Protein AF-A0A918M4S3-F1 (afdb_monomer_lite)

Secondary structure (DSSP, 8-state):
----EEEEEEETTEEEEEESS--SSPPEEEEHHHHHHHHHHHHHHHS-----

Organism: NCBI:txid67314

Structure (mmCIF, N/CA/C/O backbone):
data_AF-A0A918M4S3-F1
#
_entry.id   AF-A0A918M4S3-F1
#
loop_
_atom_site.group_PDB
_atom_site.id
_atom_site.type_symbol
_atom_site.label_atom_id
_atom_site.label_alt_id
_atom_site.label_comp_id
_atom_site.label_asym_id
_atom_site.label_entity_id
_atom_site.label_seq_id
_atom_site.pdbx_PDB_ins_code
_atom_site.Cartn_x
_atom_site.Cartn_y
_atom_site.Cartn_z
_atom_site.occupancy
_atom_site.B_iso_or_equiv
_atom_site.auth_seq_id
_atom_site.auth_comp_id
_atom_site.aut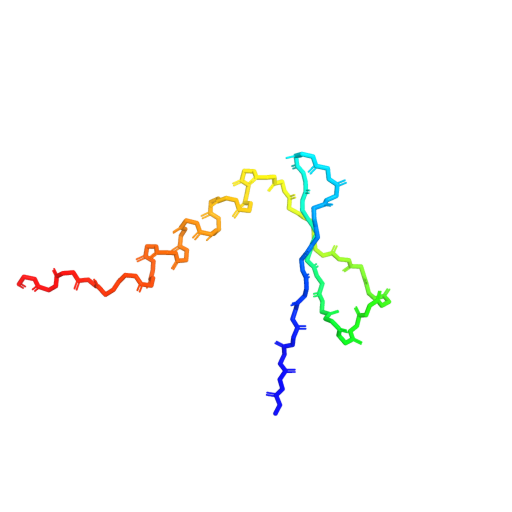h_asym_id
_atom_site.auth_atom_id
_atom_site.pdbx_PDB_model_num
ATOM 1 N N . MET A 1 1 ? 24.686 -1.295 -0.301 1.00 58.88 1 MET A N 1
ATOM 2 C CA . MET A 1 1 ? 23.551 -2.105 -0.783 1.00 58.88 1 MET A CA 1
ATOM 3 C C . MET A 1 1 ? 22.280 -1.468 -0.246 1.00 58.88 1 MET A C 1
ATOM 5 O O . MET A 1 1 ? 22.149 -1.379 0.967 1.00 58.88 1 MET A O 1
ATOM 9 N N . ASN A 1 2 ? 21.412 -0.940 -1.103 1.00 72.25 2 ASN A N 1
ATOM 10 C CA . ASN A 1 2 ? 20.163 -0.289 -0.709 1.00 72.25 2 ASN A CA 1
ATOM 11 C C . ASN A 1 2 ? 18.992 -1.012 -1.376 1.00 72.25 2 ASN A C 1
ATOM 13 O O . ASN A 1 2 ? 18.922 -1.069 -2.600 1.00 72.25 2 ASN A O 1
ATOM 17 N N . ASN A 1 3 ? 18.082 -1.545 -0.566 1.00 81.94 3 ASN A N 1
ATOM 18 C CA . ASN A 1 3 ? 16.834 -2.135 -1.039 1.00 81.94 3 ASN A CA 1
ATOM 19 C C . ASN A 1 3 ? 15.779 -1.027 -1.011 1.00 81.94 3 ASN A C 1
ATOM 21 O O . ASN A 1 3 ? 15.303 -0.648 0.059 1.00 81.94 3 ASN A O 1
ATOM 25 N N . CYS A 1 4 ? 15.506 -0.430 -2.171 1.00 91.44 4 CYS A N 1
ATOM 26 C CA . CYS 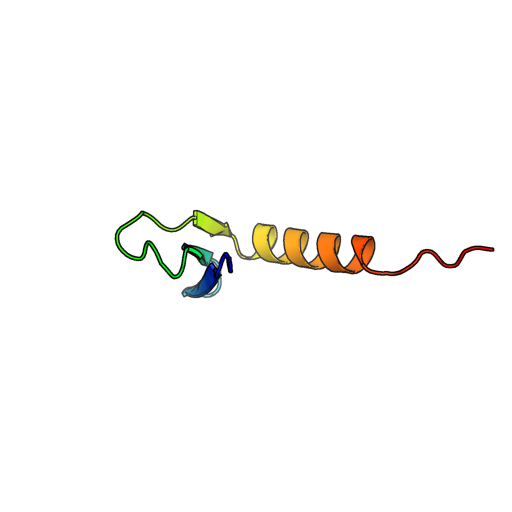A 1 4 ? 14.558 0.674 -2.295 1.00 91.44 4 CYS A CA 1
ATOM 27 C C . CYS A 1 4 ? 13.201 0.145 -2.751 1.00 91.44 4 CYS A C 1
ATOM 29 O O . CYS A 1 4 ? 13.118 -0.566 -3.748 1.00 91.44 4 CYS A O 1
ATOM 31 N N . VAL A 1 5 ? 12.148 0.545 -2.045 1.00 93.06 5 VAL A N 1
ATOM 32 C CA . VAL A 1 5 ? 10.760 0.252 -2.406 1.00 93.06 5 VAL A CA 1
ATOM 33 C C . VAL A 1 5 ? 10.011 1.552 -2.650 1.00 93.06 5 VAL A C 1
ATOM 35 O O . VAL A 1 5 ? 10.283 2.567 -2.007 1.00 93.06 5 VAL A O 1
ATOM 38 N N . GLU A 1 6 ? 9.043 1.515 -3.557 1.00 93.62 6 GLU A N 1
ATOM 39 C CA . GLU A 1 6 ? 8.124 2.623 -3.803 1.00 93.62 6 GLU A CA 1
ATOM 40 C C . GLU A 1 6 ? 6.674 2.164 -3.646 1.00 93.62 6 GLU A C 1
ATOM 42 O O . GLU A 1 6 ? 6.333 1.008 -3.914 1.00 93.62 6 GLU A O 1
ATOM 47 N N . ALA A 1 7 ? 5.819 3.081 -3.194 1.00 93.00 7 ALA A N 1
ATOM 48 C CA . ALA A 1 7 ? 4.407 2.832 -2.953 1.00 93.00 7 ALA A CA 1
ATOM 49 C C . ALA A 1 7 ? 3.544 3.864 -3.685 1.00 93.00 7 ALA A C 1
ATOM 51 O O . ALA A 1 7 ? 3.841 5.058 -3.669 1.00 93.00 7 ALA A O 1
ATOM 52 N N . ALA A 1 8 ? 2.448 3.406 -4.287 1.00 94.31 8 ALA A N 1
ATOM 53 C CA . ALA A 1 8 ? 1.502 4.248 -5.007 1.00 94.31 8 ALA A CA 1
ATOM 54 C C . ALA A 1 8 ? 0.060 3.881 -4.653 1.00 94.31 8 ALA A C 1
ATOM 56 O O . ALA A 1 8 ? -0.314 2.707 -4.584 1.00 94.31 8 ALA A O 1
ATOM 57 N N . ARG A 1 9 ? -0.781 4.899 -4.460 1.00 93.50 9 ARG A N 1
ATOM 58 C CA . ARG A 1 9 ? -2.225 4.709 -4.319 1.00 93.50 9 ARG A CA 1
ATOM 59 C C . ARG A 1 9 ? -2.813 4.429 -5.702 1.00 93.50 9 ARG A C 1
ATOM 61 O O . ARG A 1 9 ? -2.655 5.246 -6.601 1.00 93.50 9 ARG A O 1
ATOM 68 N N . LEU A 1 10 ? -3.480 3.287 -5.860 1.00 91.19 10 LEU A N 1
ATOM 69 C CA . LEU A 1 10 ? -4.157 2.935 -7.113 1.00 91.19 10 LEU A CA 1
ATOM 70 C C . LEU A 1 10 ? -5.540 3.589 -7.188 1.00 91.19 10 LEU A C 1
ATOM 72 O O . LEU A 1 10 ? -5.951 4.069 -8.237 1.00 91.19 10 LEU A O 1
ATOM 76 N N . ASP A 1 11 ? -6.240 3.609 -6.055 1.00 92.94 11 ASP A N 1
ATOM 77 C CA . ASP A 1 11 ? -7.551 4.225 -5.860 1.00 92.94 11 ASP A CA 1
ATOM 78 C C . ASP A 1 11 ? -7.780 4.448 -4.346 1.00 92.94 11 ASP A C 1
ATOM 80 O O . ASP A 1 11 ? -6.912 4.101 -3.533 1.00 92.94 11 ASP A O 1
ATOM 84 N N . PRO A 1 12 ? -8.905 5.043 -3.905 1.00 91.81 12 PRO A N 1
ATOM 85 C CA . PRO A 1 12 ? -9.143 5.281 -2.481 1.00 91.81 12 PRO A CA 1
ATOM 86 C C . PRO A 1 12 ? -9.073 4.019 -1.607 1.00 91.81 12 PRO A C 1
ATOM 88 O O . PRO A 1 12 ? -8.722 4.126 -0.432 1.00 91.81 12 PRO A O 1
ATOM 91 N N . ALA A 1 13 ? -9.344 2.839 -2.173 1.00 92.75 13 ALA A N 1
ATOM 92 C CA . ALA A 1 13 ? -9.432 1.570 -1.462 1.00 92.75 13 ALA A CA 1
ATOM 93 C C . ALA A 1 13 ? -8.213 0.649 -1.655 1.00 92.75 13 ALA A C 1
ATOM 95 O O . ALA A 1 13 ? -8.146 -0.384 -0.985 1.00 92.75 13 ALA A O 1
ATOM 96 N N . ARG A 1 14 ? -7.255 0.975 -2.536 1.00 95.00 14 ARG A N 1
ATOM 97 C CA . ARG A 1 14 ? -6.115 0.096 -2.858 1.00 95.00 14 ARG A CA 1
ATOM 98 C C . ARG A 1 14 ? -4.777 0.820 -2.972 1.00 95.00 14 ARG A C 1
ATOM 100 O O . ARG A 1 14 ? -4.676 1.938 -3.479 1.00 95.00 14 ARG A O 1
ATOM 107 N N . LEU A 1 15 ? -3.725 0.116 -2.562 1.00 96.50 15 LEU A N 1
ATOM 108 C CA . LEU A 1 15 ? -2.337 0.562 -2.620 1.00 96.50 15 LEU A CA 1
ATOM 109 C C . LEU A 1 15 ? -1.454 -0.516 -3.256 1.00 96.50 15 LEU A C 1
ATOM 111 O O . LEU A 1 15 ? -1.679 -1.708 -3.058 1.00 96.50 15 LEU A O 1
ATOM 115 N N . ALA A 1 16 ? -0.465 -0.085 -4.031 1.00 95.56 16 ALA A N 1
ATOM 116 C CA . ALA A 1 16 ? 0.535 -0.936 -4.654 1.00 95.56 16 ALA A CA 1
ATOM 117 C C . ALA A 1 16 ? 1.926 -0.615 -4.104 1.00 95.56 16 ALA A C 1
ATOM 119 O O . ALA A 1 16 ? 2.261 0.557 -3.943 1.00 95.56 16 ALA A O 1
ATOM 120 N N . VAL A 1 17 ? 2.728 -1.646 -3.854 1.00 95.00 17 VAL A N 1
ATOM 121 C CA . VAL A 1 17 ? 4.138 -1.542 -3.462 1.00 95.00 17 VAL A CA 1
ATOM 122 C C . VAL A 1 17 ? 4.969 -2.386 -4.414 1.00 95.00 17 VAL A C 1
ATOM 124 O O . VAL A 1 17 ? 4.582 -3.509 -4.738 1.00 95.00 17 VAL A O 1
ATOM 127 N N . ARG A 1 18 ? 6.115 -1.875 -4.853 1.00 94.38 18 ARG A N 1
ATOM 128 C CA . ARG A 1 18 ? 7.090 -2.657 -5.621 1.00 94.38 18 ARG A CA 1
ATOM 129 C C . ARG A 1 18 ? 8.516 -2.271 -5.271 1.00 94.38 18 ARG A C 1
ATOM 131 O O . ARG A 1 18 ? 8.758 -1.247 -4.631 1.00 94.38 18 ARG A O 1
ATOM 138 N N . ASP A 1 19 ? 9.439 -3.095 -5.737 1.00 91.69 19 ASP A N 1
ATOM 139 C CA . ASP A 1 19 ? 10.858 -2.785 -5.726 1.00 91.69 19 ASP A CA 1
ATOM 140 C C . ASP A 1 19 ? 11.155 -1.687 -6.763 1.00 91.69 19 ASP A C 1
ATOM 142 O O . ASP A 1 19 ? 10.732 -1.765 -7.917 1.00 91.69 19 ASP A O 1
ATOM 146 N N . SER A 1 20 ? 11.850 -0.626 -6.351 1.00 90.25 20 SER A N 1
ATOM 147 C CA . SER A 1 20 ? 12.166 0.502 -7.239 1.00 90.25 20 SER A CA 1
ATOM 148 C C . SER A 1 20 ? 13.195 0.142 -8.319 1.00 90.25 20 SER A C 1
ATOM 150 O O . SER A 1 20 ? 13.394 0.914 -9.256 1.00 90.25 20 SER A O 1
ATOM 152 N N . LYS A 1 21 ? 13.909 -0.978 -8.169 1.00 87.88 21 LYS A N 1
ATOM 153 C CA . LYS A 1 21 ? 14.901 -1.503 -9.116 1.00 87.88 21 LYS A CA 1
ATOM 154 C C . LYS A 1 21 ? 14.302 -2.547 -10.053 1.00 87.88 21 LYS A C 1
ATOM 156 O O . LYS A 1 21 ? 14.770 -2.641 -11.184 1.00 87.88 21 LYS A O 1
ATOM 161 N N . ASP A 1 22 ? 13.258 -3.254 -9.632 1.00 87.75 22 ASP A N 1
ATOM 162 C CA . ASP A 1 22 ? 12.463 -4.142 -10.485 1.00 87.75 22 ASP A CA 1
ATOM 163 C C . ASP A 1 22 ? 11.065 -3.564 -10.760 1.00 87.75 22 ASP A C 1
ATOM 165 O O . ASP A 1 22 ? 10.047 -3.977 -10.202 1.00 87.75 22 ASP A O 1
ATOM 169 N N . THR A 1 23 ? 11.014 -2.576 -11.657 1.00 84.88 23 THR A N 1
ATOM 170 C CA . THR A 1 23 ? 9.751 -1.953 -12.082 1.00 84.88 23 THR A CA 1
ATOM 171 C C . THR A 1 23 ? 8.968 -2.789 -13.097 1.00 84.88 23 THR A C 1
ATOM 173 O O . THR A 1 23 ? 7.797 -2.485 -13.342 1.00 84.88 23 THR A O 1
ATOM 176 N N . ALA A 1 24 ? 9.598 -3.817 -13.679 1.00 87.94 24 ALA A N 1
ATOM 177 C CA . ALA A 1 24 ? 8.984 -4.735 -14.634 1.00 87.94 24 ALA A CA 1
ATOM 178 C C . ALA A 1 24 ? 8.189 -5.848 -13.931 1.00 87.94 24 ALA A C 1
ATOM 180 O O . ALA A 1 24 ? 7.226 -6.371 -14.498 1.00 87.94 24 ALA A O 1
ATOM 181 N N . GLY A 1 25 ? 8.568 -6.189 -12.697 1.00 85.69 25 GLY A N 1
ATOM 182 C CA . GLY A 1 25 ? 7.857 -7.140 -11.857 1.00 85.69 25 GLY A CA 1
ATOM 183 C C . GLY A 1 25 ? 6.454 -6.673 -11.427 1.00 85.69 25 GLY A C 1
ATOM 184 O O . GLY A 1 25 ? 6.153 -5.474 -11.371 1.00 85.69 25 GLY A O 1
ATOM 185 N N . PRO A 1 26 ? 5.553 -7.618 -11.101 1.00 89.31 26 PRO A N 1
ATOM 186 C CA . PRO A 1 26 ? 4.220 -7.289 -10.618 1.00 89.31 26 PRO A CA 1
ATOM 187 C C . PRO A 1 26 ? 4.281 -6.655 -9.215 1.00 89.31 26 PRO A C 1
ATOM 189 O O . PRO A 1 26 ? 4.935 -7.199 -8.324 1.00 89.31 26 PRO A O 1
ATOM 192 N N . PRO A 1 27 ? 3.562 -5.545 -8.963 1.00 92.88 27 PRO A N 1
ATOM 193 C CA . PRO A 1 27 ? 3.520 -4.942 -7.638 1.00 92.88 27 PRO A CA 1
ATOM 194 C C . PRO A 1 27 ? 2.677 -5.778 -6.668 1.00 92.88 27 PRO A C 1
ATOM 196 O O . PRO A 1 27 ? 1.638 -6.336 -7.039 1.00 92.88 27 PRO A O 1
ATOM 199 N N . LEU A 1 28 ? 3.062 -5.765 -5.394 1.00 93.75 28 LEU A N 1
ATOM 200 C CA . LEU A 1 28 ? 2.223 -6.239 -4.299 1.00 93.75 28 LEU A CA 1
ATOM 201 C C . LEU A 1 28 ? 1.052 -5.277 -4.110 1.00 93.75 28 LEU A C 1
ATOM 203 O O . LEU A 1 28 ? 1.240 -4.062 -4.076 1.00 93.75 28 LEU A O 1
ATOM 207 N N . ARG A 1 29 ? -0.165 -5.810 -3.985 1.00 95.62 29 ARG A N 1
ATOM 208 C CA . ARG A 1 29 ? -1.391 -5.015 -3.846 1.00 95.62 29 ARG A CA 1
ATOM 209 C C . ARG A 1 29 ? -2.019 -5.237 -2.482 1.00 95.62 29 ARG A C 1
ATOM 211 O O . ARG A 1 29 ? -2.220 -6.372 -2.064 1.00 95.62 29 ARG A O 1
ATOM 218 N N . PHE A 1 30 ? -2.400 -4.142 -1.844 1.00 96.19 30 PHE A N 1
ATOM 219 C CA . PHE A 1 30 ? -3.0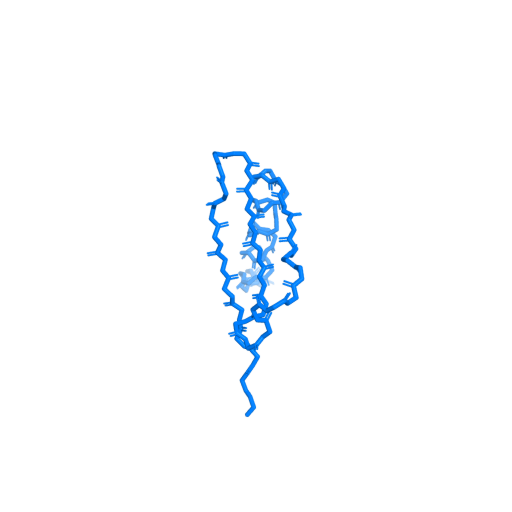33 -4.118 -0.535 1.00 96.19 30 PHE A CA 1
ATOM 220 C C . PHE A 1 30 ? -4.373 -3.394 -0.617 1.00 96.19 30 PHE A C 1
ATOM 222 O O . PHE A 1 30 ? -4.529 -2.430 -1.373 1.00 96.19 30 PHE A O 1
ATOM 229 N N . SER A 1 31 ? -5.336 -3.830 0.194 1.00 96.31 31 SER A N 1
ATOM 230 C CA . SER A 1 31 ? -6.490 -2.992 0.514 1.00 96.31 31 SER A CA 1
ATOM 231 C C . SER A 1 31 ? -6.057 -1.843 1.429 1.00 96.31 31 SER A C 1
ATOM 233 O O . SER A 1 31 ? -5.069 -1.950 2.160 1.00 96.31 31 SER A O 1
ATOM 235 N N . ALA A 1 32 ? -6.813 -0.747 1.425 1.00 93.69 32 ALA A N 1
ATOM 236 C CA . ALA A 1 32 ? -6.556 0.399 2.291 1.00 93.69 32 ALA A CA 1
ATOM 237 C C . ALA A 1 32 ? -6.551 -0.000 3.776 1.00 93.69 32 ALA A C 1
ATOM 239 O O . ALA A 1 32 ? -5.681 0.442 4.523 1.00 93.69 32 ALA A O 1
ATOM 240 N N . THR A 1 33 ? -7.464 -0.887 4.187 1.00 95.44 33 THR A N 1
ATOM 241 C CA . THR A 1 33 ? -7.533 -1.406 5.560 1.00 95.44 33 THR A CA 1
ATOM 242 C C . THR A 1 33 ? -6.293 -2.216 5.926 1.00 95.44 33 THR A C 1
ATOM 244 O O . THR A 1 33 ? -5.714 -1.985 6.983 1.00 95.44 33 THR A O 1
ATOM 247 N N . ALA A 1 34 ? -5.842 -3.121 5.050 1.00 95.88 34 ALA A N 1
ATOM 248 C CA . ALA A 1 34 ? -4.650 -3.927 5.310 1.00 95.88 34 ALA A CA 1
ATOM 249 C C . ALA A 1 34 ? -3.392 -3.053 5.421 1.00 95.88 34 ALA A C 1
ATOM 251 O O . ALA A 1 34 ? -2.588 -3.237 6.333 1.00 95.88 34 ALA A O 1
ATOM 252 N N . TRP A 1 35 ? -3.255 -2.058 4.537 1.00 95.00 35 TRP A N 1
ATOM 253 C CA . TRP A 1 35 ? -2.151 -1.101 4.592 1.00 95.00 35 TRP A CA 1
ATOM 254 C C . TRP A 1 35 ? -2.166 -0.265 5.878 1.00 95.00 35 TRP A C 1
ATOM 256 O O . TRP A 1 35 ? -1.129 -0.092 6.514 1.00 95.00 35 TRP A O 1
ATOM 266 N N . ALA A 1 36 ? -3.339 0.225 6.293 1.00 93.00 36 ALA A N 1
ATOM 267 C CA . ALA A 1 36 ? -3.479 0.983 7.532 1.00 93.00 36 ALA A CA 1
ATOM 268 C C . ALA A 1 36 ? -3.105 0.140 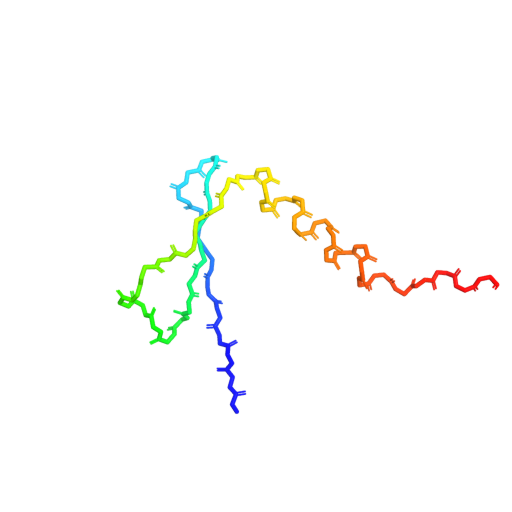8.759 1.00 93.00 36 ALA A C 1
ATOM 270 O O . ALA A 1 36 ? -2.322 0.600 9.584 1.00 93.00 36 ALA A O 1
ATOM 271 N N . SER A 1 37 ? -3.592 -1.105 8.842 1.00 95.50 37 SER A N 1
ATOM 272 C CA . SER A 1 37 ? -3.218 -2.037 9.914 1.00 95.50 37 SER A CA 1
ATOM 273 C C . SER A 1 37 ? -1.711 -2.267 9.965 1.00 95.50 37 SER A C 1
ATOM 275 O O . SER A 1 37 ? -1.126 -2.168 11.037 1.00 95.50 37 SER A O 1
ATOM 277 N N . PHE A 1 38 ? -1.076 -2.507 8.814 1.00 92.88 38 PHE A N 1
ATOM 278 C CA . PHE A 1 38 ? 0.373 -2.686 8.725 1.00 92.88 38 PHE A CA 1
ATOM 279 C C . PHE A 1 38 ? 1.141 -1.473 9.270 1.00 92.88 38 PHE A C 1
ATOM 281 O O . PHE A 1 38 ? 2.005 -1.625 10.131 1.00 92.88 38 PHE A O 1
ATOM 288 N N . VAL A 1 39 ? 0.796 -0.261 8.822 1.00 92.69 39 VAL A N 1
ATOM 289 C CA . VAL A 1 39 ? 1.451 0.975 9.283 1.00 92.69 39 VAL A CA 1
ATOM 290 C C . VAL A 1 39 ? 1.224 1.208 10.777 1.00 92.69 39 VAL A C 1
ATOM 292 O O . VAL A 1 39 ? 2.147 1.639 11.463 1.00 92.69 39 VAL A O 1
ATOM 295 N N . THR A 1 40 ? 0.025 0.925 11.292 1.00 94.75 40 THR A N 1
ATOM 296 C CA . THR A 1 40 ? -0.255 1.007 12.731 1.00 94.75 40 THR A CA 1
ATOM 297 C C . THR A 1 40 ? 0.628 0.037 13.506 1.00 94.75 40 THR A C 1
ATOM 299 O O . THR A 1 40 ? 1.333 0.468 14.408 1.00 94.75 40 THR A O 1
ATOM 302 N N . SER A 1 41 ? 0.693 -1.237 13.110 1.00 93.88 41 SER A N 1
ATOM 303 C CA . SER A 1 41 ? 1.543 -2.229 13.780 1.00 93.88 41 SER A CA 1
ATOM 304 C C . SER A 1 41 ? 3.025 -1.844 13.789 1.00 93.88 41 SER A C 1
ATOM 306 O O . SER A 1 41 ? 3.701 -2.079 14.785 1.00 93.88 41 SER A O 1
ATOM 308 N N . LEU A 1 42 ? 3.532 -1.212 12.724 1.00 92.81 42 LEU A N 1
ATOM 309 C CA . LEU A 1 42 ? 4.907 -0.701 12.693 1.00 92.81 42 LEU A CA 1
ATOM 310 C C . LEU A 1 42 ? 5.144 0.447 13.681 1.00 92.81 42 LEU A C 1
ATOM 312 O O . LEU A 1 42 ? 6.227 0.541 14.250 1.00 92.81 42 LEU A O 1
ATOM 316 N N . LYS A 1 43 ? 4.157 1.327 13.879 1.00 91.31 43 LYS A N 1
ATOM 317 C CA . LYS A 1 43 ? 4.257 2.432 14.843 1.00 91.31 43 LYS A CA 1
ATOM 318 C C . LYS A 1 43 ? 4.264 1.919 16.277 1.00 91.31 43 LYS A C 1
ATOM 320 O O . LYS A 1 43 ? 5.084 2.375 17.062 1.00 91.31 43 LYS A O 1
ATOM 325 N N . GLU A 1 44 ? 3.412 0.942 16.576 1.00 89.88 44 GLU A N 1
ATOM 326 C CA . GLU A 1 44 ? 3.379 0.293 17.890 1.00 89.88 44 GLU A CA 1
ATOM 327 C C . GLU A 1 44 ? 4.684 -0.468 18.167 1.00 89.88 44 GLU A C 1
ATOM 329 O O . GLU A 1 44 ? 5.253 -0.344 19.244 1.00 89.88 44 GLU A O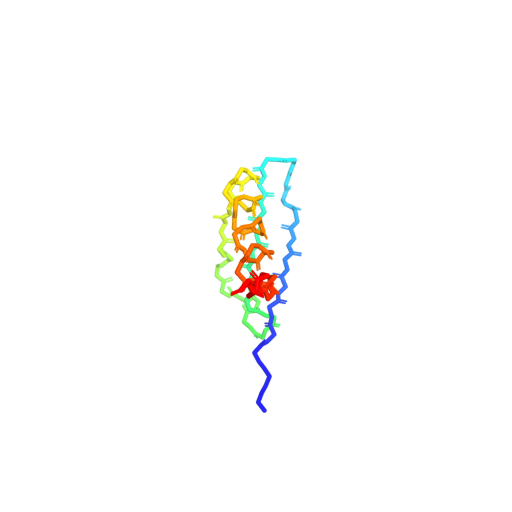 1
ATOM 334 N N . ALA A 1 45 ? 5.216 -1.189 17.173 1.00 79.62 45 ALA A N 1
ATOM 335 C CA . ALA A 1 45 ? 6.493 -1.895 17.298 1.00 79.62 45 ALA A CA 1
ATOM 336 C C . ALA A 1 45 ? 7.712 -0.954 17.384 1.00 79.62 45 ALA A C 1
ATOM 338 O O . ALA A 1 45 ? 8.768 -1.355 17.870 1.00 79.62 45 ALA A O 1
ATOM 339 N N . GLY A 1 46 ? 7.587 0.273 16.870 1.00 66.06 46 GLY A N 1
ATOM 340 C CA . GLY A 1 46 ? 8.634 1.294 16.879 1.00 66.06 46 GLY A CA 1
ATOM 341 C C . GLY A 1 46 ? 8.581 2.242 18.076 1.00 66.06 46 GLY A C 1
ATOM 342 O O . GLY A 1 46 ? 9.510 3.032 18.249 1.00 66.06 46 GLY A O 1
ATOM 343 N N . SER A 1 47 ? 7.526 2.191 18.893 1.00 60.59 47 SER A N 1
ATOM 344 C CA . SER A 1 47 ? 7.515 2.903 20.165 1.00 60.59 47 SER A CA 1
ATOM 345 C C . SER A 1 47 ? 8.408 2.128 21.133 1.00 60.59 47 SER A C 1
ATOM 347 O O . SER A 1 47 ? 8.104 0.966 21.408 1.00 60.59 47 SER A O 1
ATOM 349 N N . PRO A 1 48 ? 9.503 2.711 21.659 1.00 59.09 48 PRO A N 1
ATOM 350 C CA . PRO A 1 48 ? 10.175 2.098 22.791 1.00 59.09 48 PRO A CA 1
ATOM 351 C C . PRO A 1 48 ? 9.125 1.929 23.891 1.00 59.09 48 PRO A C 1
ATOM 353 O O . PRO A 1 48 ? 8.370 2.857 24.196 1.00 59.09 48 PRO A O 1
ATOM 356 N N . GLU A 1 49 ? 9.026 0.711 24.408 1.00 62.09 49 GLU A N 1
ATOM 357 C CA . GLU A 1 49 ? 8.218 0.383 25.573 1.00 62.09 49 GLU A CA 1
ATOM 358 C C . GLU A 1 49 ? 8.461 1.442 26.667 1.00 62.09 49 GLU A C 1
ATOM 360 O O . GLU A 1 49 ? 9.622 1.788 26.918 1.00 62.09 49 GLU A O 1
ATOM 365 N N . PRO A 1 50 ? 7.428 1.996 27.327 1.00 60.50 50 PRO A N 1
ATOM 366 C CA . PRO A 1 50 ? 7.651 2.689 28.579 1.00 60.50 50 PRO A CA 1
ATOM 367 C C . PRO A 1 50 ? 8.023 1.609 29.594 1.00 60.50 50 PRO A C 1
ATOM 369 O O . PRO A 1 50 ? 7.153 1.004 30.214 1.00 60.50 50 PRO A O 1
ATOM 372 N N . THR A 1 51 ? 9.318 1.324 29.709 1.00 55.97 51 THR A N 1
ATOM 373 C CA . THR A 1 51 ? 9.866 0.534 30.806 1.00 55.97 51 THR A CA 1
ATOM 374 C C . THR A 1 51 ? 9.493 1.253 32.100 1.00 55.97 51 THR A C 1
ATOM 376 O O . THR A 1 51 ? 10.047 2.309 32.414 1.00 55.97 51 THR A O 1
ATOM 379 N N . GLY A 1 52 ? 8.483 0.719 32.783 1.00 49.25 52 GLY A N 1
ATOM 380 C CA . GLY A 1 52 ? 8.270 0.942 34.209 1.00 49.25 52 GLY A CA 1
ATOM 381 C C . GLY A 1 52 ? 9.244 0.106 35.019 1.00 49.25 52 GLY A C 1
ATOM 382 O O . GLY A 1 52 ? 9.573 -1.011 34.561 1.00 49.25 52 GLY A O 1
#

pLDDT: mean 86.68, std 12.69, range [49.25, 96.5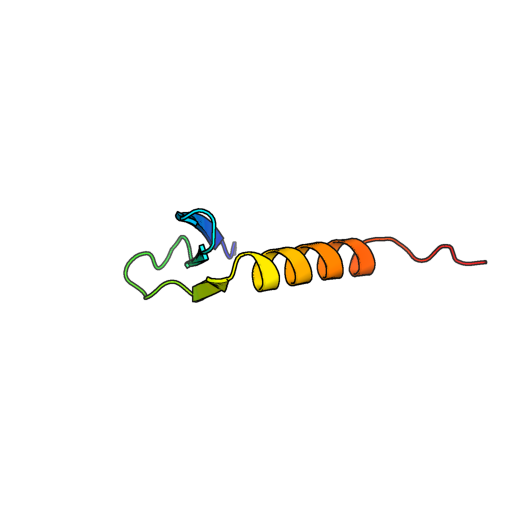]

Radius of gyration: 14.36 Å; chains: 1; bounding box: 33×13×49 Å

Sequence (52 aa):
MNNCVEAARLDPARLAVRDSKDTAGPPLRFSATAWASFVTSLKEAGSPEPTG

Foldseek 3Di:
DDFDKDKDDPDPFKIWIDTPVCPVDDTDMDTPVRVVVVVVVVVVVPPDPPPD

InterPro domains:
  IPR007278 Domain of unknown function DUF397 [PF04149] (2-43)